Protein AF-A0A954HFN5-F1 (afdb_monomer)

pLDDT: mean 90.35, std 6.43, range [56.81, 96.06]

Sequence (85 aa):
MGVVLLILALVCALASFVCAIIILIAAFKEGVAQGLLCLCIPFYVLYFAVAKFQHEKKGLIIAGWIGGAIIANVLSAMAGALAGP

Radius of gyration: 15.05 Å; Cα contacts (8 Å, |Δi|>4): 86; chains: 1; bounding box: 36×27×40 Å

Foldseek 3Di:
DLVVLLVLLVVLQVQLVVLLVVLLVVLVVVHPVSSVCVVPPVVSSVVCLPPPDDDPCSVVSVCSNPVSNVSSVVSNVVSVVVVDD

Structure (mmCIF, N/CA/C/O backbone):
data_AF-A0A954HFN5-F1
#
_entry.id   AF-A0A954HFN5-F1
#
loop_
_atom_site.group_PDB
_atom_site.id
_atom_site.type_symbol
_atom_site.label_atom_id
_atom_site.label_alt_id
_atom_site.label_comp_id
_atom_site.label_asym_id
_atom_site.label_entity_id
_atom_site.label_seq_id
_atom_site.pdbx_PDB_ins_code
_atom_site.Cartn_x
_atom_site.Cartn_y
_atom_site.Cartn_z
_atom_site.occupancy
_atom_site.B_iso_or_equiv
_atom_site.auth_seq_id
_atom_site.auth_comp_id
_atom_site.auth_asym_id
_atom_site.auth_atom_id
_atom_site.pdbx_PDB_model_num
ATOM 1 N N . MET A 1 1 ? 15.337 0.378 -23.295 1.00 68.69 1 MET A N 1
ATOM 2 C CA . MET A 1 1 ? 13.884 0.292 -23.006 1.00 68.69 1 MET A CA 1
ATOM 3 C C . MET A 1 1 ? 13.588 -0.210 -21.593 1.00 68.69 1 MET A C 1
ATOM 5 O O . MET A 1 1 ? 12.813 0.450 -20.916 1.00 68.69 1 MET A O 1
ATOM 9 N N . GLY A 1 2 ? 14.228 -1.286 -21.108 1.00 82.44 2 GLY A N 1
ATOM 10 C CA . GLY A 1 2 ? 13.987 -1.816 -19.751 1.00 82.44 2 GLY A CA 1
ATOM 11 C C . GLY A 1 2 ? 14.165 -0.801 -18.610 1.00 82.44 2 GLY A C 1
ATOM 12 O O . GLY A 1 2 ? 13.289 -0.680 -17.765 1.00 82.44 2 GLY A O 1
ATOM 13 N N . VAL A 1 3 ? 15.228 0.016 -18.630 1.00 87.19 3 VAL A N 1
ATOM 14 C CA . VAL A 1 3 ? 15.478 1.034 -17.583 1.00 87.19 3 VAL A CA 1
ATOM 15 C C . VAL A 1 3 ? 14.360 2.082 -17.495 1.00 87.19 3 VAL A C 1
ATOM 17 O O . VAL A 1 3 ? 13.958 2.455 -16.400 1.00 87.19 3 VAL A O 1
ATOM 20 N N . VAL A 1 4 ? 13.809 2.526 -18.630 1.00 90.62 4 VAL A N 1
ATOM 21 C CA . VAL A 1 4 ? 12.700 3.499 -18.650 1.00 90.62 4 VAL A CA 1
ATOM 22 C C . VAL A 1 4 ? 11.447 2.898 -18.012 1.00 90.62 4 VAL A C 1
ATOM 24 O O . VAL A 1 4 ? 10.789 3.560 -17.215 1.00 90.62 4 VAL A O 1
ATOM 27 N N . LEU A 1 5 ? 11.150 1.630 -18.310 1.00 91.38 5 LEU A N 1
ATOM 28 C CA . LEU A 1 5 ? 10.024 0.913 -17.708 1.00 91.38 5 LEU A CA 1
ATOM 29 C C . LEU A 1 5 ? 10.216 0.705 -16.202 1.00 91.38 5 LEU A C 1
ATOM 31 O O . LEU A 1 5 ? 9.250 0.844 -15.460 1.00 91.38 5 LEU A O 1
ATOM 35 N N . LEU A 1 6 ? 11.445 0.449 -15.740 1.00 92.00 6 LEU A N 1
ATOM 36 C CA . LEU A 1 6 ? 11.755 0.350 -14.310 1.00 92.00 6 LEU A CA 1
ATOM 37 C C . LEU A 1 6 ? 11.596 1.689 -13.584 1.00 92.00 6 LEU A C 1
ATOM 39 O O . LEU A 1 6 ? 11.040 1.720 -12.489 1.00 92.00 6 LEU A O 1
ATOM 43 N N . ILE A 1 7 ? 12.031 2.799 -14.187 1.00 93.69 7 ILE A N 1
ATOM 44 C CA . ILE A 1 7 ? 11.813 4.139 -13.619 1.00 93.69 7 ILE A CA 1
ATOM 45 C C . ILE A 1 7 ? 10.311 4.425 -13.526 1.00 93.69 7 ILE A C 1
ATOM 47 O O . ILE A 1 7 ? 9.833 4.895 -12.496 1.00 93.69 7 ILE A O 1
ATOM 51 N N . LEU A 1 8 ? 9.548 4.102 -14.572 1.00 93.12 8 LEU A N 1
ATOM 52 C CA . LEU A 1 8 ? 8.103 4.308 -14.578 1.00 93.12 8 LEU A CA 1
ATOM 53 C C . LEU A 1 8 ? 7.399 3.414 -13.543 1.00 93.12 8 LEU A C 1
ATOM 55 O O . LEU A 1 8 ? 6.531 3.886 -12.809 1.00 93.12 8 LEU A O 1
ATOM 59 N N . ALA A 1 9 ? 7.831 2.157 -13.417 1.00 93.56 9 ALA A N 1
ATOM 60 C CA . ALA A 1 9 ? 7.362 1.241 -12.385 1.00 93.56 9 ALA A CA 1
ATOM 61 C C . ALA A 1 9 ? 7.643 1.783 -10.979 1.00 93.56 9 ALA A C 1
ATOM 63 O O . ALA A 1 9 ? 6.758 1.744 -10.127 1.00 93.56 9 ALA A O 1
ATOM 64 N N . LEU A 1 10 ? 8.835 2.344 -10.750 1.00 94.31 10 LEU A N 1
ATOM 65 C CA . LEU A 1 10 ? 9.212 2.958 -9.479 1.00 94.31 10 LEU A CA 1
ATOM 66 C C . LEU A 1 10 ? 8.318 4.158 -9.147 1.00 94.31 10 LEU A C 1
ATOM 68 O O . LEU A 1 10 ? 7.839 4.264 -8.021 1.00 94.31 10 LEU A O 1
ATOM 72 N N . VAL A 1 11 ? 8.049 5.038 -10.115 1.00 95.62 11 VAL A N 1
ATOM 73 C CA . VAL A 1 11 ? 7.153 6.190 -9.914 1.00 95.62 11 VAL A CA 1
ATOM 74 C C . VAL A 1 11 ? 5.734 5.723 -9.573 1.00 95.62 11 VAL A C 1
ATOM 76 O O . VAL A 1 11 ? 5.135 6.231 -8.625 1.00 95.62 11 VAL A O 1
ATOM 79 N N . CYS A 1 12 ? 5.207 4.721 -10.283 1.00 94.50 12 CYS A N 1
ATOM 80 C CA . CYS A 1 12 ? 3.896 4.140 -9.984 1.00 94.50 12 CYS A CA 1
ATOM 81 C C . CYS A 1 12 ? 3.858 3.453 -8.609 1.00 94.50 12 CYS A C 1
ATOM 83 O O . CYS A 1 12 ? 2.878 3.607 -7.877 1.00 94.50 12 CYS A O 1
ATOM 85 N N . ALA A 1 13 ? 4.926 2.747 -8.227 1.00 94.38 13 ALA A N 1
ATOM 86 C CA . ALA A 1 13 ? 5.050 2.110 -6.919 1.00 94.38 13 ALA A CA 1
ATOM 87 C C . ALA A 1 13 ? 5.104 3.148 -5.790 1.00 94.38 13 ALA A C 1
ATOM 89 O O . ALA A 1 13 ? 4.413 2.994 -4.785 1.00 94.38 13 ALA A O 1
ATOM 90 N N . LEU A 1 14 ? 5.857 4.238 -5.969 1.00 96.06 14 LEU A N 1
ATOM 91 C CA . LEU A 1 14 ? 5.918 5.345 -5.012 1.00 96.06 14 LEU A CA 1
ATOM 92 C C . LEU A 1 14 ? 4.559 6.031 -4.865 1.00 96.06 14 LEU A C 1
ATOM 94 O O . LEU A 1 14 ? 4.105 6.250 -3.744 1.00 96.06 14 LEU A O 1
ATOM 98 N N . ALA A 1 15 ? 3.877 6.321 -5.975 1.00 94.06 15 ALA A N 1
ATOM 99 C CA . ALA A 1 15 ? 2.536 6.902 -5.939 1.00 94.06 15 ALA A CA 1
ATOM 100 C C . ALA A 1 15 ? 1.541 5.983 -5.207 1.00 94.06 15 ALA A C 1
ATOM 102 O O . ALA A 1 15 ? 0.767 6.449 -4.366 1.00 94.06 15 ALA A O 1
ATOM 103 N N . SER A 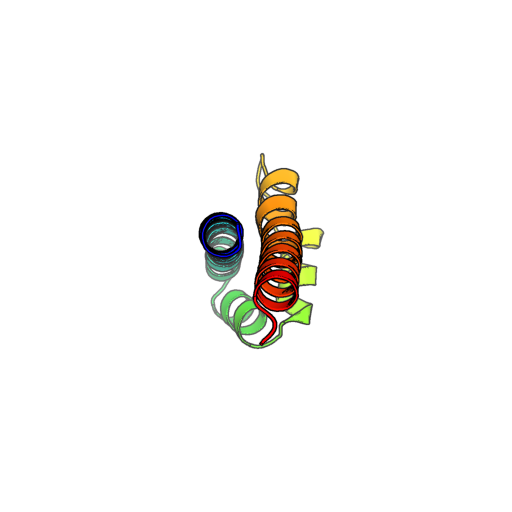1 16 ? 1.609 4.676 -5.474 1.00 94.81 16 SER A N 1
ATOM 104 C CA . SER A 1 16 ? 0.806 3.668 -4.781 1.00 94.81 16 SER A CA 1
ATOM 105 C C . SER A 1 16 ? 1.093 3.634 -3.281 1.00 94.81 16 SER A C 1
ATOM 107 O O . SER A 1 16 ? 0.163 3.652 -2.473 1.00 94.81 16 SER A O 1
ATOM 109 N N . PHE A 1 17 ? 2.371 3.664 -2.904 1.00 94.62 17 PHE A N 1
ATOM 110 C CA . PHE A 1 17 ? 2.807 3.652 -1.514 1.00 94.62 17 PHE A CA 1
ATOM 111 C C . PHE A 1 17 ? 2.339 4.897 -0.751 1.00 94.62 17 PHE A C 1
ATOM 113 O O . PHE A 1 17 ? 1.804 4.781 0.350 1.00 94.62 17 PHE A O 1
ATOM 120 N N . VAL A 1 18 ? 2.448 6.083 -1.356 1.00 95.94 18 VAL A N 1
ATOM 121 C CA . VAL A 1 18 ? 1.933 7.330 -0.767 1.00 95.94 18 VAL A CA 1
ATOM 122 C C . VAL A 1 18 ? 0.419 7.247 -0.559 1.00 95.94 18 VAL A C 1
ATOM 124 O O . VAL A 1 18 ? -0.072 7.597 0.515 1.00 95.94 18 VAL A O 1
ATOM 127 N N . CYS A 1 19 ? -0.331 6.730 -1.536 1.00 94.00 19 CYS A N 1
ATOM 128 C CA . CYS A 1 19 ? -1.776 6.542 -1.391 1.00 94.00 19 CYS A CA 1
ATOM 129 C C . CYS A 1 19 ? -2.123 5.542 -0.273 1.00 94.00 19 CYS A C 1
ATOM 131 O O . CYS A 1 19 ? -3.049 5.791 0.501 1.00 94.00 19 CYS A O 1
ATOM 133 N N . ALA A 1 20 ? -1.353 4.457 -0.138 1.00 92.62 20 ALA A N 1
ATOM 134 C CA . ALA A 1 20 ? -1.505 3.489 0.947 1.00 92.62 20 ALA A CA 1
ATOM 135 C C . ALA A 1 20 ? -1.283 4.135 2.324 1.00 92.62 20 ALA A C 1
ATOM 137 O O . ALA A 1 20 ? -2.078 3.926 3.242 1.00 92.62 20 ALA A O 1
ATOM 138 N N . ILE A 1 21 ? -0.247 4.973 2.459 1.00 93.88 21 ILE A N 1
ATOM 139 C CA . ILE A 1 21 ? 0.036 5.715 3.695 1.00 93.88 21 ILE A CA 1
ATOM 140 C C . ILE A 1 21 ? -1.124 6.650 4.047 1.00 93.88 21 ILE A C 1
ATOM 142 O O . ILE A 1 21 ? -1.522 6.701 5.206 1.00 93.88 21 ILE A O 1
ATOM 146 N N . ILE A 1 22 ? -1.704 7.360 3.076 1.00 93.94 22 ILE A N 1
ATOM 147 C CA . ILE A 1 22 ? -2.839 8.263 3.333 1.00 93.94 22 ILE A CA 1
ATOM 148 C C . ILE A 1 22 ? -4.039 7.489 3.906 1.00 93.94 22 ILE A C 1
ATOM 150 O O . ILE A 1 22 ? -4.653 7.936 4.879 1.00 93.94 22 ILE A O 1
ATOM 154 N N . ILE A 1 23 ? -4.351 6.317 3.343 1.00 92.00 23 ILE A N 1
ATOM 155 C CA . ILE A 1 23 ? -5.421 5.440 3.847 1.00 92.00 23 ILE A CA 1
ATOM 156 C C . ILE A 1 23 ? -5.091 4.959 5.264 1.00 92.00 23 ILE A C 1
ATOM 158 O O . ILE A 1 23 ? -5.951 4.991 6.146 1.00 92.00 23 ILE A O 1
ATOM 162 N N . LEU A 1 24 ? -3.843 4.555 5.503 1.00 92.88 24 LEU A N 1
ATOM 163 C CA . LEU A 1 24 ? -3.397 4.054 6.797 1.00 92.88 24 LEU A CA 1
ATOM 164 C C . LEU A 1 24 ? -3.442 5.140 7.883 1.00 92.88 24 LEU A C 1
ATOM 166 O O . LEU A 1 24 ? -3.938 4.887 8.978 1.00 92.88 24 LEU A O 1
ATOM 170 N N . ILE A 1 25 ? -3.003 6.365 7.579 1.00 93.44 25 ILE A N 1
ATOM 171 C CA . ILE A 1 25 ? -3.115 7.516 8.488 1.00 93.44 25 ILE A CA 1
ATOM 172 C C . ILE A 1 25 ? -4.583 7.750 8.849 1.00 93.44 25 ILE A C 1
ATOM 174 O O . ILE A 1 25 ? -4.903 7.940 10.021 1.00 93.44 25 ILE A O 1
ATOM 178 N N . ALA A 1 26 ? -5.491 7.697 7.873 1.00 92.31 26 ALA A N 1
ATOM 179 C CA . ALA A 1 26 ? -6.916 7.826 8.152 1.00 92.31 26 ALA A CA 1
ATOM 180 C C . ALA A 1 26 ? -7.450 6.689 9.042 1.00 92.31 26 ALA A C 1
ATOM 182 O O . ALA A 1 26 ? -8.250 6.957 9.935 1.00 92.31 26 ALA A O 1
ATOM 183 N N . ALA A 1 27 ? -6.961 5.457 8.876 1.00 92.06 27 ALA A N 1
ATOM 184 C CA . ALA A 1 27 ? -7.302 4.342 9.760 1.00 92.06 27 ALA A CA 1
ATOM 185 C C . ALA A 1 27 ? -6.818 4.557 11.200 1.00 92.06 27 ALA A C 1
ATOM 187 O O . ALA A 1 27 ? -7.587 4.352 12.138 1.00 92.06 27 ALA A O 1
ATOM 188 N N . PHE A 1 28 ? -5.587 5.039 11.388 1.00 93.19 28 PHE A N 1
ATOM 189 C CA . PHE A 1 28 ? -5.068 5.383 12.717 1.00 93.19 28 PHE A CA 1
ATOM 190 C C . PHE A 1 28 ? -5.806 6.561 13.362 1.00 93.19 28 PHE A C 1
ATOM 192 O O . PHE A 1 28 ? -5.907 6.605 14.588 1.00 93.19 28 PHE A O 1
ATOM 199 N N . LYS A 1 29 ? -6.349 7.488 12.562 1.00 92.19 29 LYS A N 1
ATOM 200 C CA . LYS A 1 29 ? -7.183 8.590 13.064 1.00 92.19 29 LYS A CA 1
ATOM 201 C C . LYS A 1 29 ? -8.546 8.128 13.583 1.00 92.19 29 LYS A C 1
ATOM 203 O O . LYS A 1 29 ? -9.067 8.774 14.484 1.00 92.19 29 LYS A O 1
ATOM 208 N N . GLU A 1 30 ? -9.119 7.051 13.042 1.00 90.25 30 GLU A N 1
ATOM 209 C CA . GLU A 1 30 ? -10.337 6.449 13.612 1.00 90.25 30 GLU A CA 1
ATOM 210 C C . GLU A 1 30 ? -10.037 5.623 14.871 1.00 90.25 30 GLU A C 1
ATOM 212 O O . GLU A 1 30 ? -10.847 5.582 15.796 1.00 90.25 30 GLU A O 1
ATOM 217 N N . GLY A 1 31 ? -8.858 5.001 14.943 1.00 91.19 31 GLY A N 1
ATOM 218 C CA . GLY A 1 31 ? -8.381 4.346 16.153 1.00 91.19 31 GLY A CA 1
ATOM 219 C C . GLY A 1 31 ? -7.141 3.488 15.926 1.00 91.19 31 GLY A C 1
ATOM 220 O O . GLY A 1 31 ? -6.918 2.938 14.847 1.00 91.19 31 GLY A O 1
ATOM 221 N N . VAL A 1 32 ? -6.348 3.302 16.985 1.00 92.12 32 VAL A N 1
ATOM 222 C CA . VAL A 1 32 ? -5.094 2.527 16.930 1.00 92.12 32 VAL A CA 1
ATOM 223 C C . VAL A 1 32 ? -5.340 1.081 16.492 1.00 92.12 32 VAL A C 1
ATOM 225 O O . VAL A 1 32 ? -4.611 0.563 15.652 1.00 92.12 32 VAL A O 1
ATOM 228 N N . ALA A 1 33 ? -6.405 0.448 16.998 1.00 91.50 33 ALA A N 1
ATOM 229 C CA . ALA A 1 33 ? -6.767 -0.918 16.622 1.00 91.50 33 ALA A CA 1
ATOM 230 C C . ALA A 1 33 ? -7.123 -1.038 15.130 1.00 91.50 33 ALA A C 1
ATOM 232 O O . ALA A 1 33 ? -6.702 -1.989 14.480 1.00 91.50 33 ALA A O 1
ATOM 233 N N . GLN A 1 34 ? -7.841 -0.063 14.559 1.00 91.06 34 GLN A N 1
ATOM 234 C CA . GLN A 1 34 ? -8.158 -0.058 13.126 1.00 91.06 34 GLN A CA 1
ATOM 235 C C . GLN A 1 34 ? -6.917 0.141 12.262 1.00 91.0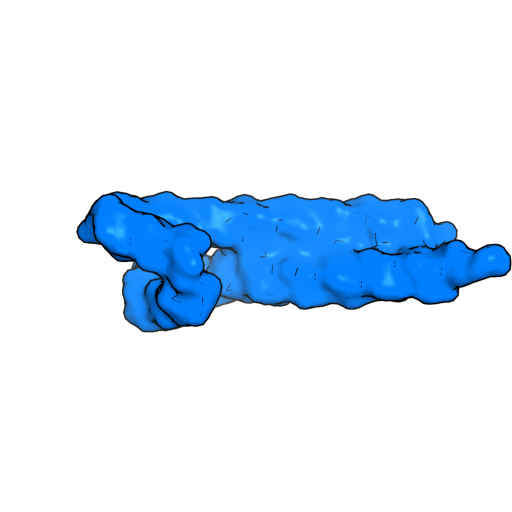6 34 GLN A C 1
ATOM 237 O O . GLN A 1 34 ? -6.770 -0.555 11.257 1.00 91.06 34 GLN A O 1
ATOM 242 N N . GLY A 1 35 ? -6.023 1.050 12.658 1.00 91.69 35 GLY A N 1
ATOM 243 C CA . GLY A 1 35 ? -4.737 1.231 11.986 1.00 91.69 35 GLY A CA 1
ATOM 244 C C . GLY A 1 35 ? -3.903 -0.051 11.991 1.00 91.69 35 GLY A C 1
ATOM 245 O O . GLY A 1 35 ? -3.404 -0.466 10.945 1.00 91.69 35 GLY A O 1
ATOM 246 N N . LEU A 1 36 ? -3.832 -0.738 13.135 1.00 93.94 36 LEU A N 1
ATOM 247 C CA . LEU A 1 36 ? -3.105 -2.002 13.261 1.00 93.94 36 LEU A CA 1
ATOM 248 C C . LEU A 1 36 ? -3.740 -3.125 12.423 1.00 93.94 36 LEU A C 1
ATOM 250 O O . LEU A 1 36 ? -3.028 -3.854 11.739 1.00 93.94 36 LEU A O 1
ATOM 254 N N . LEU A 1 37 ? -5.074 -3.232 12.413 1.00 93.31 37 LEU A N 1
ATOM 255 C CA . LEU A 1 37 ? -5.792 -4.188 11.562 1.00 93.31 37 LEU A CA 1
ATOM 256 C C . LEU A 1 37 ? -5.548 -3.910 10.073 1.00 93.31 37 LEU A C 1
ATOM 258 O O . LEU A 1 37 ? -5.337 -4.851 9.316 1.00 93.31 37 LEU A O 1
ATOM 262 N N . CYS A 1 38 ? -5.521 -2.642 9.652 1.00 92.44 38 CYS A N 1
ATOM 263 C CA . CYS A 1 38 ? -5.185 -2.279 8.272 1.00 92.44 38 CYS A CA 1
ATOM 264 C C . CYS A 1 38 ? -3.736 -2.638 7.908 1.00 92.44 38 CYS A C 1
ATOM 266 O O . CYS A 1 38 ? -3.471 -3.007 6.768 1.00 92.44 38 CYS A O 1
ATOM 268 N N . LEU A 1 39 ? -2.800 -2.546 8.854 1.00 90.50 39 LEU A N 1
ATOM 269 C CA . LEU A 1 39 ? -1.393 -2.867 8.611 1.00 90.50 39 LEU A CA 1
ATOM 270 C C . LEU A 1 39 ? -1.141 -4.382 8.561 1.00 90.50 39 LEU A C 1
ATOM 272 O O . LEU A 1 39 ? -0.410 -4.862 7.698 1.00 90.50 39 LEU A O 1
ATOM 276 N N . CYS A 1 40 ? -1.732 -5.131 9.493 1.00 92.31 40 CYS A N 1
ATOM 277 C CA . CYS A 1 40 ? -1.472 -6.560 9.663 1.00 92.31 40 CYS A CA 1
ATOM 278 C C . CYS A 1 40 ? -2.376 -7.451 8.802 1.00 92.31 40 CYS A C 1
ATOM 280 O O . CYS A 1 40 ? -1.990 -8.574 8.483 1.00 92.31 40 CYS A O 1
ATOM 282 N N . ILE A 1 41 ? -3.578 -6.986 8.442 1.00 92.62 41 ILE A N 1
ATOM 283 C CA . ILE A 1 41 ? -4.552 -7.776 7.686 1.00 92.62 41 ILE A CA 1
ATOM 284 C C . ILE A 1 41 ? -4.766 -7.120 6.314 1.00 92.62 41 ILE A C 1
ATOM 286 O O . ILE A 1 41 ? -5.527 -6.153 6.202 1.00 92.62 41 ILE A O 1
ATOM 290 N N . PRO A 1 42 ? -4.173 -7.668 5.236 1.00 82.12 42 PRO A N 1
ATOM 291 C CA . PRO A 1 42 ? -4.225 -7.055 3.907 1.00 82.12 42 PRO A CA 1
ATOM 292 C C . PRO A 1 42 ? -5.655 -6.934 3.356 1.00 82.12 42 PRO A C 1
ATOM 294 O O . PRO A 1 42 ? -5.974 -5.996 2.632 1.00 82.12 42 PRO A O 1
ATOM 297 N N . PHE A 1 43 ? -6.560 -7.836 3.736 1.00 89.31 43 PHE A N 1
ATOM 298 C CA . PHE A 1 43 ? -7.969 -7.745 3.342 1.00 89.31 43 PHE A CA 1
ATOM 299 C C . PHE A 1 43 ? -8.747 -6.684 4.134 1.00 89.31 43 PHE A C 1
ATOM 301 O O . PHE A 1 43 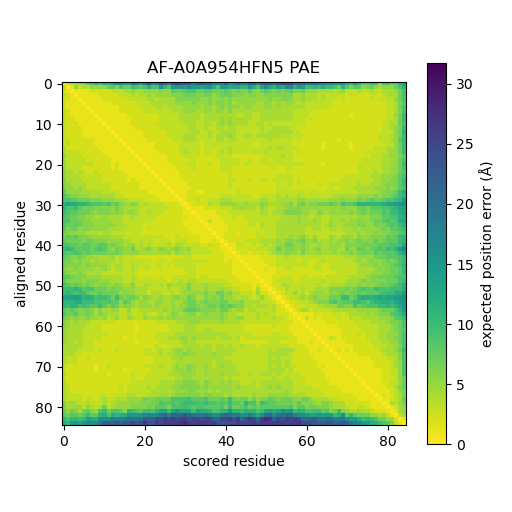? -9.704 -6.107 3.616 1.00 89.31 43 PHE A O 1
ATOM 308 N N . TYR A 1 44 ? -8.336 -6.382 5.371 1.00 90.38 44 TYR A N 1
ATOM 309 C CA . TYR A 1 44 ? -9.020 -5.388 6.196 1.00 90.38 44 TYR A CA 1
ATOM 310 C C . TYR A 1 44 ? -8.773 -3.970 5.684 1.00 90.38 44 TYR A C 1
ATOM 312 O O . TYR A 1 44 ? -9.697 -3.162 5.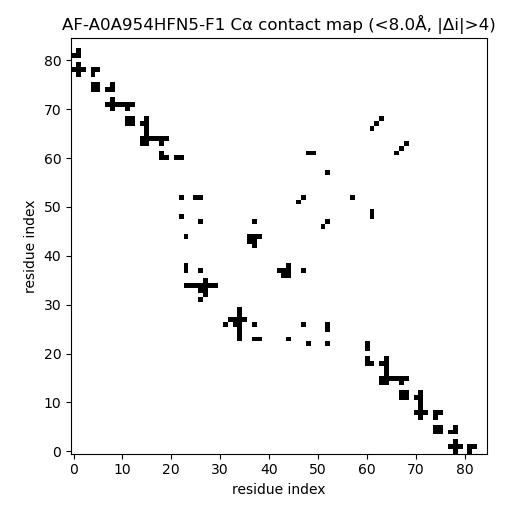660 1.00 90.38 44 TYR A O 1
ATOM 320 N N . VAL A 1 45 ? -7.560 -3.671 5.208 1.00 89.06 45 VAL A N 1
ATOM 321 C CA . VAL A 1 45 ? -7.268 -2.358 4.614 1.00 89.06 45 VAL A CA 1
ATOM 322 C C . VAL A 1 45 ? -8.082 -2.103 3.343 1.00 89.06 45 VAL A C 1
ATOM 324 O O . VAL A 1 45 ? -8.502 -0.972 3.119 1.00 89.06 45 VAL A O 1
ATOM 327 N N . LEU A 1 46 ? -8.406 -3.140 2.559 1.00 90.12 46 LEU A N 1
ATOM 328 C CA . LEU A 1 46 ? -9.315 -3.015 1.412 1.00 90.12 46 LEU A CA 1
ATOM 329 C C . LEU A 1 46 ? -10.741 -2.682 1.861 1.00 90.12 46 LEU A C 1
ATOM 331 O O . LEU A 1 46 ? -11.354 -1.751 1.333 1.00 90.12 46 LEU A O 1
ATOM 335 N N . TYR A 1 47 ? -11.250 -3.396 2.870 1.00 91.62 47 TYR A N 1
ATOM 336 C CA . TYR A 1 47 ? -12.544 -3.081 3.476 1.00 91.62 47 TYR A CA 1
ATOM 337 C C . TYR A 1 47 ? -12.568 -1.646 4.015 1.00 91.62 47 TYR A C 1
ATOM 339 O O . TYR A 1 47 ? -13.491 -0.891 3.719 1.00 91.62 47 TYR A O 1
ATOM 347 N N . PHE A 1 48 ? -11.534 -1.235 4.749 1.00 91.44 48 PHE A N 1
ATOM 348 C CA . PHE A 1 48 ? -11.429 0.112 5.294 1.00 91.44 48 PHE A CA 1
ATOM 349 C C . PHE A 1 48 ? -11.408 1.170 4.185 1.00 91.44 48 PHE A C 1
ATOM 351 O O . PHE A 1 48 ? -12.187 2.124 4.228 1.00 91.44 48 PHE A O 1
ATOM 358 N N . ALA A 1 49 ? -10.577 0.975 3.160 1.00 88.81 49 ALA A N 1
ATOM 359 C CA . ALA A 1 49 ? -10.452 1.886 2.029 1.00 88.81 49 ALA A CA 1
ATOM 360 C C . ALA A 1 49 ? -11.782 2.073 1.283 1.00 88.81 49 ALA A C 1
ATOM 362 O O . ALA A 1 49 ? -12.127 3.191 0.907 1.00 88.81 49 ALA A O 1
ATOM 363 N N . VAL A 1 50 ? -12.566 1.010 1.091 1.00 89.38 50 VAL A N 1
ATOM 364 C CA . VAL A 1 50 ? -13.824 1.087 0.333 1.00 89.38 50 VAL A CA 1
ATOM 365 C C . VAL A 1 50 ? -15.010 1.494 1.208 1.00 89.38 50 VAL A C 1
ATOM 367 O O . VAL A 1 50 ? -15.809 2.326 0.784 1.00 89.38 50 VAL A O 1
ATOM 370 N N . ALA A 1 51 ? -15.133 0.975 2.428 1.00 87.75 51 ALA A N 1
ATOM 371 C CA . ALA A 1 51 ? -16.319 1.174 3.265 1.00 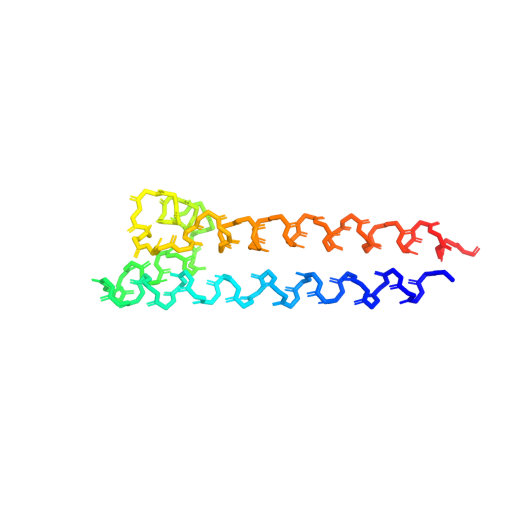87.75 51 ALA A CA 1
ATOM 372 C C . ALA A 1 51 ? -16.200 2.364 4.229 1.00 87.75 51 ALA A C 1
ATOM 374 O O . ALA A 1 51 ? -17.175 3.088 4.423 1.00 87.75 51 ALA A O 1
ATOM 375 N N . LYS A 1 52 ? -15.020 2.596 4.817 1.00 86.94 52 LYS A N 1
ATOM 376 C CA . LYS A 1 52 ? -14.841 3.566 5.913 1.00 86.94 52 LYS A CA 1
ATOM 377 C C . LYS A 1 52 ? -14.060 4.821 5.551 1.00 86.94 52 LYS A C 1
ATOM 379 O O . LYS A 1 52 ? -14.277 5.861 6.154 1.00 86.94 52 LYS A O 1
ATOM 384 N N . PHE A 1 53 ? -13.188 4.767 4.553 1.00 88.00 53 PHE A N 1
ATOM 385 C CA . PHE A 1 53 ? -12.387 5.923 4.168 1.00 88.00 53 PHE A CA 1
ATOM 386 C C . PHE A 1 53 ? -13.284 7.031 3.585 1.00 88.00 53 PHE A C 1
ATOM 388 O O . PHE A 1 53 ? -13.830 6.891 2.486 1.00 88.00 53 PHE A O 1
ATOM 395 N N . GLN A 1 54 ? -13.463 8.111 4.350 1.00 85.12 54 GLN A N 1
ATOM 396 C CA . GLN A 1 54 ? -14.235 9.305 3.993 1.00 85.12 54 GLN A CA 1
ATOM 397 C C . GLN A 1 54 ? -13.259 10.419 3.590 1.00 85.12 54 GLN A C 1
ATOM 399 O O . GLN A 1 54 ? -12.686 11.099 4.437 1.00 85.12 54 GLN A O 1
ATOM 404 N N . HIS A 1 55 ? -13.025 10.583 2.287 1.00 86.25 55 HIS A N 1
ATOM 405 C CA . HIS A 1 55 ? -12.158 11.632 1.747 1.00 86.25 55 HIS A CA 1
ATOM 406 C C . HIS A 1 55 ? -12.736 12.142 0.426 1.00 86.25 55 HIS A C 1
ATOM 408 O O . HIS A 1 55 ? -13.180 11.346 -0.398 1.00 86.25 55 HIS A O 1
ATOM 414 N N . GLU A 1 56 ? -12.661 13.451 0.175 1.00 89.25 56 GLU A N 1
ATOM 415 C CA . GLU A 1 56 ? -13.153 14.070 -1.070 1.00 89.25 56 GLU A CA 1
ATOM 416 C C . GLU A 1 56 ? -12.582 13.409 -2.341 1.00 89.25 56 GLU A C 1
ATOM 418 O O . GLU A 1 56 ? -13.282 13.199 -3.325 1.00 89.25 56 GLU A O 1
ATOM 423 N N . LYS A 1 57 ? -11.312 12.986 -2.292 1.00 91.19 57 LYS A N 1
ATOM 424 C CA . LYS A 1 57 ? -10.588 12.337 -3.393 1.00 91.19 57 LYS A CA 1
ATOM 425 C C . LYS A 1 57 ? -10.452 10.826 -3.197 1.00 91.19 57 LYS A C 1
ATOM 427 O O . LYS A 1 57 ? -9.522 10.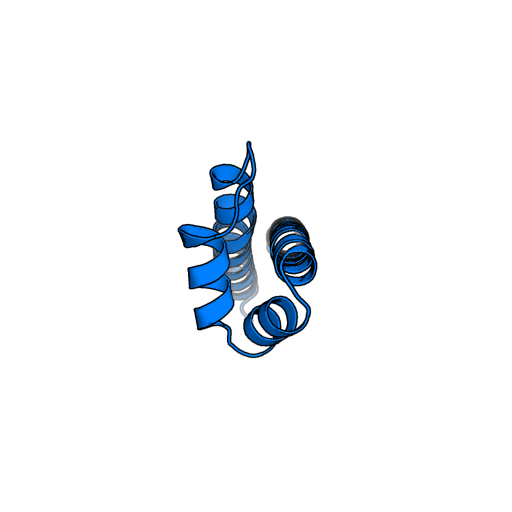224 -3.729 1.00 91.19 57 LYS A O 1
ATOM 432 N N . LYS A 1 58 ? -11.365 10.202 -2.442 1.00 89.81 58 LYS A N 1
ATOM 433 C CA . LYS A 1 58 ? -11.353 8.763 -2.121 1.00 89.81 58 LYS A CA 1
ATOM 434 C C . LYS A 1 58 ? -11.086 7.891 -3.344 1.00 89.81 58 LYS A C 1
ATOM 436 O O . LYS A 1 58 ? -10.173 7.074 -3.317 1.00 89.81 58 LYS A O 1
ATOM 441 N N . GLY A 1 59 ? -11.857 8.090 -4.414 1.00 90.25 59 GLY A N 1
ATOM 442 C CA . GLY A 1 59 ? -11.724 7.296 -5.637 1.00 90.25 59 GLY A CA 1
ATOM 443 C C . GLY A 1 59 ? -10.325 7.393 -6.246 1.00 90.25 59 GLY A C 1
ATOM 444 O O . GLY A 1 59 ? -9.749 6.378 -6.620 1.00 90.25 59 GLY A O 1
ATOM 445 N N . LEU A 1 60 ? -9.742 8.594 -6.259 1.00 92.12 60 LEU A N 1
ATOM 446 C CA . LEU A 1 60 ? -8.410 8.838 -6.809 1.00 92.12 60 LEU A CA 1
ATOM 447 C C . LEU A 1 60 ? -7.309 8.221 -5.938 1.00 92.12 60 LEU A C 1
ATOM 449 O O . LEU A 1 60 ? -6.364 7.656 -6.474 1.00 92.12 60 LEU A O 1
ATOM 453 N N . ILE A 1 61 ? -7.448 8.266 -4.611 1.00 93.00 61 ILE A N 1
ATOM 454 C CA . ILE A 1 61 ? -6.489 7.655 -3.677 1.00 93.00 61 ILE A CA 1
ATOM 455 C C . ILE A 1 61 ? -6.534 6.125 -3.782 1.00 93.00 61 ILE A C 1
ATOM 457 O O . ILE A 1 61 ? -5.490 5.484 -3.858 1.00 93.00 61 ILE A O 1
ATOM 461 N N . ILE A 1 62 ? -7.727 5.525 -3.846 1.00 93.19 62 ILE A N 1
ATOM 462 C CA . ILE A 1 62 ? -7.873 4.070 -4.009 1.00 93.19 62 ILE A CA 1
ATOM 463 C C . ILE A 1 62 ? -7.336 3.626 -5.375 1.00 93.19 62 ILE A C 1
ATOM 465 O O . ILE A 1 62 ? -6.601 2.643 -5.452 1.00 93.19 62 ILE A O 1
ATOM 469 N N . ALA A 1 63 ? -7.656 4.364 -6.443 1.00 93.31 63 ALA A N 1
ATOM 470 C CA . ALA A 1 63 ? -7.132 4.093 -7.779 1.00 93.31 63 ALA A CA 1
ATOM 471 C C . ALA A 1 63 ? -5.607 4.267 -7.842 1.00 93.31 63 ALA A C 1
ATOM 473 O O . ALA A 1 63 ? -4.926 3.449 -8.451 1.00 93.31 63 ALA A O 1
ATOM 474 N N . GLY A 1 64 ? -5.054 5.283 -7.178 1.00 92.75 64 GLY A N 1
ATOM 475 C CA . GLY A 1 64 ? -3.611 5.491 -7.072 1.00 92.75 64 GLY A CA 1
ATOM 476 C C . GLY A 1 64 ? -2.919 4.370 -6.301 1.00 92.75 64 GLY A C 1
ATOM 477 O O . GLY A 1 64 ? -1.879 3.882 -6.734 1.00 92.75 64 GLY A O 1
ATOM 478 N N . TRP A 1 65 ? -3.525 3.892 -5.213 1.00 93.81 65 TRP A N 1
ATOM 479 C CA . TRP A 1 65 ? -3.005 2.766 -4.446 1.00 93.81 65 TRP A CA 1
ATOM 480 C C . TRP A 1 65 ? -3.060 1.457 -5.241 1.00 93.81 65 TRP A C 1
ATOM 482 O O . TRP A 1 65 ? -2.017 0.895 -5.577 1.00 93.81 65 TRP A O 1
ATOM 492 N N . ILE A 1 66 ? -4.255 0.979 -5.590 1.00 93.56 66 ILE A N 1
ATOM 493 C CA . ILE A 1 66 ? -4.420 -0.332 -6.232 1.00 93.56 66 ILE A CA 1
ATOM 494 C C . ILE A 1 66 ? -3.940 -0.283 -7.683 1.00 93.56 66 ILE A C 1
ATOM 496 O O . ILE A 1 66 ? -3.143 -1.118 -8.105 1.00 93.56 66 ILE A O 1
ATOM 500 N N . GLY A 1 67 ? -4.377 0.719 -8.443 1.00 92.75 67 GLY A N 1
ATOM 501 C CA . GLY A 1 67 ? -3.978 0.890 -9.837 1.00 92.75 67 GLY A CA 1
ATOM 502 C C . GLY A 1 67 ? -2.481 1.150 -9.972 1.00 92.75 67 GLY A C 1
ATOM 503 O O . GLY A 1 67 ? -1.835 0.508 -10.794 1.00 92.75 67 GLY A O 1
ATOM 504 N N . GLY A 1 68 ? -1.898 2.002 -9.123 1.00 92.56 68 GLY A N 1
ATOM 505 C CA . GLY A 1 68 ? -0.451 2.236 -9.116 1.00 92.56 68 GLY A CA 1
ATOM 506 C C . GLY A 1 68 ? 0.351 0.971 -8.803 1.00 92.56 68 GLY A C 1
ATOM 507 O O . G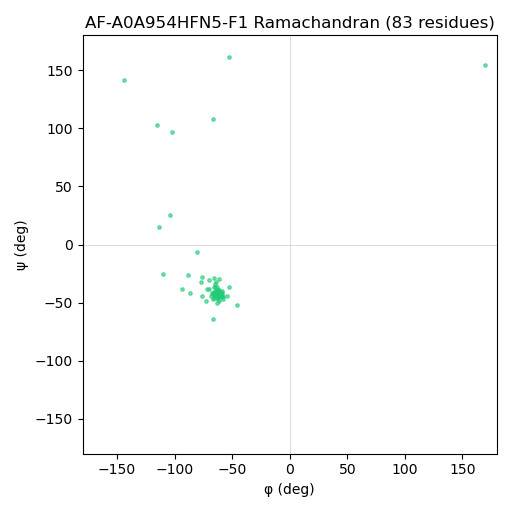LY A 1 68 ? 1.352 0.715 -9.470 1.00 92.56 68 GLY A O 1
ATOM 508 N N . ALA A 1 69 ? -0.115 0.135 -7.866 1.00 92.50 69 ALA A N 1
ATOM 509 C CA . ALA A 1 69 ? 0.533 -1.138 -7.548 1.00 92.50 69 ALA A CA 1
ATOM 510 C C . ALA A 1 69 ? 0.463 -2.128 -8.720 1.00 92.50 69 ALA A C 1
ATOM 512 O O . ALA A 1 69 ? 1.471 -2.746 -9.067 1.00 92.50 69 ALA A O 1
ATOM 513 N N . ILE A 1 70 ? -0.707 -2.272 -9.351 1.00 95.50 70 ILE A N 1
ATOM 514 C CA . ILE A 1 70 ? -0.891 -3.167 -10.503 1.00 95.50 70 ILE A CA 1
ATOM 515 C C . ILE A 1 70 ? -0.019 -2.702 -11.671 1.00 95.50 70 ILE A C 1
ATOM 517 O O . ILE A 1 70 ? 0.747 -3.495 -12.215 1.00 95.50 70 ILE A O 1
ATOM 521 N N . ILE A 1 71 ? -0.081 -1.414 -12.021 1.00 95.25 71 ILE A N 1
ATOM 522 C CA . ILE A 1 71 ? 0.707 -0.836 -13.116 1.00 95.25 71 ILE A CA 1
ATOM 523 C C . ILE A 1 71 ? 2.203 -1.005 -12.842 1.00 95.25 71 ILE A C 1
ATOM 525 O O . ILE A 1 71 ? 2.932 -1.431 -13.733 1.00 9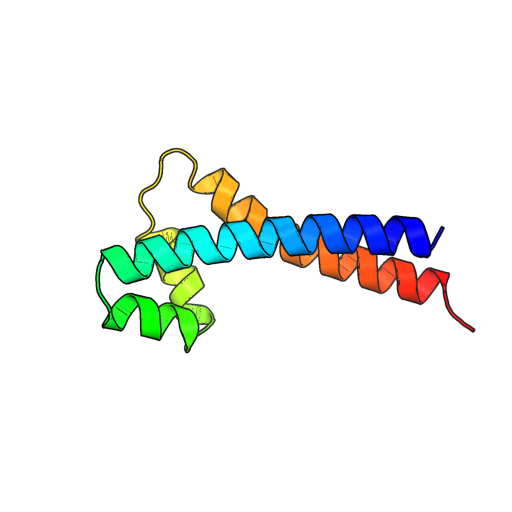5.25 71 ILE A O 1
ATOM 529 N N . ALA A 1 72 ? 2.668 -0.751 -11.615 1.00 94.69 72 ALA A N 1
ATOM 530 C CA . ALA A 1 72 ? 4.070 -0.946 -11.255 1.00 94.69 72 ALA A CA 1
ATOM 531 C C . ALA A 1 72 ? 4.525 -2.402 -11.438 1.00 94.69 72 ALA A C 1
ATOM 533 O O . ALA A 1 72 ? 5.599 -2.643 -11.993 1.00 94.69 72 ALA A O 1
ATOM 534 N N . ASN A 1 73 ? 3.707 -3.376 -11.025 1.00 94.06 73 ASN A N 1
ATOM 535 C CA . ASN A 1 73 ? 4.015 -4.797 -11.203 1.00 94.06 73 ASN A CA 1
ATOM 536 C C . ASN A 1 73 ? 4.038 -5.199 -12.683 1.00 94.06 73 ASN A C 1
ATOM 538 O O . ASN A 1 73 ? 4.968 -5.878 -13.113 1.00 94.06 73 ASN A O 1
ATOM 542 N N . VAL A 1 74 ? 3.066 -4.738 -13.477 1.00 95.06 74 VAL A N 1
ATOM 543 C CA . VAL A 1 74 ? 3.022 -4.997 -14.925 1.00 95.06 74 VAL A CA 1
ATOM 544 C C . VAL A 1 74 ? 4.243 -4.394 -15.620 1.00 95.06 74 VAL A C 1
ATOM 546 O O . VAL A 1 74 ? 4.913 -5.087 -16.382 1.00 95.06 74 VAL A O 1
ATOM 549 N N . LEU A 1 75 ? 4.587 -3.138 -15.322 1.00 93.44 75 LEU A N 1
ATOM 550 C CA . LEU A 1 75 ? 5.761 -2.470 -15.890 1.00 93.44 75 LEU A CA 1
ATOM 551 C C . LEU A 1 75 ? 7.068 -3.165 -15.492 1.00 93.44 75 LEU A C 1
ATOM 553 O O . LEU A 1 75 ? 7.954 -3.309 -16.331 1.00 93.44 75 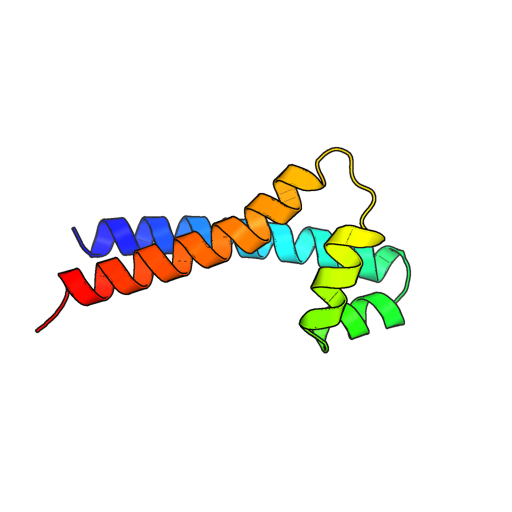LEU A O 1
ATOM 557 N N . SER A 1 76 ? 7.175 -3.638 -14.248 1.00 92.00 76 SER A N 1
ATOM 558 C CA . SER A 1 76 ? 8.344 -4.385 -13.764 1.00 92.00 76 SER A CA 1
ATOM 559 C C . SER A 1 76 ? 8.471 -5.745 -14.454 1.00 92.00 76 SER A C 1
ATOM 561 O O . SER A 1 76 ? 9.560 -6.115 -14.891 1.00 92.00 76 SER A O 1
ATOM 563 N N . ALA A 1 77 ? 7.357 -6.462 -14.623 1.00 92.12 77 ALA A N 1
ATOM 564 C CA . ALA A 1 77 ? 7.316 -7.733 -15.343 1.00 92.12 77 ALA A CA 1
ATOM 565 C C . ALA A 1 77 ? 7.668 -7.555 -16.828 1.00 92.12 77 ALA A C 1
ATOM 567 O O . ALA A 1 77 ? 8.469 -8.315 -17.369 1.00 92.12 77 ALA A O 1
ATOM 568 N N . MET A 1 78 ? 7.138 -6.513 -17.477 1.00 92.06 78 MET A N 1
ATOM 569 C CA . MET A 1 78 ? 7.492 -6.162 -18.854 1.00 92.06 78 MET A CA 1
ATOM 570 C C . MET A 1 78 ? 8.960 -5.758 -18.983 1.00 92.06 78 MET A C 1
ATOM 572 O O . MET A 1 78 ? 9.614 -6.154 -19.943 1.00 92.06 78 MET A O 1
ATOM 576 N N . ALA A 1 79 ? 9.493 -4.990 -18.030 1.00 89.81 79 ALA A N 1
ATOM 577 C CA . ALA A 1 79 ? 10.902 -4.619 -18.020 1.00 89.81 79 ALA A CA 1
ATOM 578 C C . ALA A 1 79 ? 11.804 -5.853 -17.910 1.00 89.81 79 ALA A C 1
ATOM 580 O O . ALA A 1 79 ? 12.786 -5.927 -18.639 1.00 89.81 79 ALA A O 1
ATOM 581 N N . GLY A 1 80 ? 11.444 -6.823 -17.060 1.00 86.56 80 GLY A N 1
ATOM 582 C CA . GLY A 1 80 ? 12.143 -8.103 -16.934 1.00 86.56 80 GLY A CA 1
ATOM 583 C C . GLY A 1 80 ? 12.037 -8.971 -18.190 1.00 86.56 80 GLY A C 1
ATOM 584 O O . GLY A 1 80 ? 13.041 -9.505 -18.643 1.00 86.56 80 GLY A O 1
ATOM 585 N N . ALA A 1 81 ? 10.858 -9.052 -18.811 1.00 86.69 81 ALA A N 1
ATOM 586 C CA . ALA A 1 81 ? 10.664 -9.791 -20.061 1.00 86.69 81 ALA A CA 1
ATOM 587 C C . ALA A 1 81 ? 11.457 -9.182 -21.234 1.00 86.69 81 ALA A C 1
ATOM 589 O O . ALA A 1 81 ? 12.007 -9.906 -22.058 1.00 86.69 81 ALA A O 1
ATOM 590 N N . LEU A 1 82 ? 11.555 -7.850 -21.284 1.00 80.81 82 LEU A N 1
ATOM 591 C CA . LEU A 1 82 ? 12.365 -7.111 -22.261 1.00 80.81 82 LEU A CA 1
ATOM 592 C C . LEU A 1 82 ? 13.858 -7.061 -21.897 1.00 80.81 82 LEU A C 1
ATOM 594 O O . LEU A 1 82 ? 14.652 -6.541 -22.679 1.00 80.81 82 LEU A O 1
ATOM 598 N N . ALA A 1 83 ? 14.217 -7.555 -20.712 1.00 72.31 83 ALA A N 1
ATOM 599 C CA . ALA A 1 83 ? 15.579 -7.697 -20.213 1.00 72.31 83 ALA A CA 1
ATOM 600 C C . ALA A 1 83 ? 15.991 -9.174 -20.054 1.00 72.31 83 ALA A C 1
ATOM 602 O O . ALA A 1 83 ? 16.976 -9.435 -19.368 1.00 72.31 83 ALA A O 1
ATOM 603 N N . GLY A 1 84 ? 15.241 -10.124 -20.645 1.00 63.56 84 GLY A N 1
ATOM 604 C CA . GLY A 1 84 ? 15.623 -11.543 -20.712 1.00 63.56 84 GLY A CA 1
ATOM 605 C C . GLY A 1 84 ? 17.039 -11.731 -21.285 1.00 63.56 84 GLY A C 1
ATOM 606 O O . GLY A 1 84 ? 17.538 -10.787 -21.896 1.00 63.56 84 GLY A O 1
ATOM 607 N N . PRO A 1 85 ? 17.674 -12.901 -21.052 1.00 56.81 85 PRO A N 1
ATOM 608 C CA . PRO A 1 85 ? 19.131 -13.092 -21.085 1.00 56.81 85 PRO A CA 1
ATOM 609 C C . PRO A 1 85 ? 19.853 -12.431 -22.261 1.00 56.81 85 PRO A C 1
ATOM 611 O O . PRO A 1 85 ? 19.351 -12.544 -23.403 1.00 56.81 85 PRO A O 1
#

Mean predicted aligned error: 4.39 Å

Solvent-accessible surface area (backbone atoms only — not comparable to full-atom values): 4329 Å² total; per-residue (Å²): 113,36,67,61,32,42,51,51,15,49,53,27,36,50,49,9,49,53,30,45,48,55,54,44,54,54,31,40,71,78,30,64,67,51,23,49,41,35,71,76,33,74,68,48,33,53,49,39,57,72,76,65,57,83,52,99,58,40,69,57,38,51,44,32,23,56,48,18,42,52,51,14,52,52,31,40,51,50,20,49,64,71,57,54,136

Nearest PDB structures (foldseek):
  3h3m-assembly1_A  TM=3.832E-01  e=9.618E+00  Bordetella bronchiseptica

Secondary structure (DSSP, 8-state):
-HHHHHHHHHHHHHHHHHHHHHHHHHHHHH-HHHHHHHHH-HHHHHHIIIII---TTHHHHHIIIIIHHHHHHHHHHHHHHTT--